Protein AF-A0A7J4PD46-F1 (afdb_monomer)

Mean predicted aligned error: 5.82 Å

Foldseek 3Di:
DLFPDKDKDFDFAAQDDPRDGDFKDAFDDPVVVVVVLLVVLQVVLVVQAVWDDKDKDADGGIGGGGDTGIIIMTTHNDPVSNVVSRVSSVVSVVVPPSD

Nearest PDB structures (foldseek):
  2qie-assembly2_H  TM=9.547E-01  e=2.413E-09  Staphylococcus aureus
  4ap8-assembly1_A  TM=9.727E-01  e=6.515E-09  Homo sapiens
  2q5w-assembly1_E  TM=9.540E-01  e=4.379E-09  Staphylococcus aureus
  6jbz-assembly1_C  TM=9.059E-01  e=7.947E-09  Mycobacterium tuberculosis
  6jc0-assembly1_B  TM=9.320E-01  e=2.449E-08  Mycolicibacterium smegmatis MC2 155

Sequence (99 aa):
LQAGAVVIFLGTVRAFLRGEKVKHLEYEAYEPMARKELVEIENEARSCSAAEKEPIIHRVGKLEVGKVTLFVVTGALHRKDAFLACAHVGDELKGGDLY

Structure (mmCIF, N/CA/C/O backbone):
data_AF-A0A7J4PD46-F1
#
_entry.id   AF-A0A7J4PD46-F1
#
loop_
_atom_site.group_PDB
_atom_site.id
_atom_site.type_symbol
_atom_site.label_atom_id
_atom_site.label_alt_id
_atom_site.label_comp_id
_atom_site.label_asym_id
_atom_site.label_entity_id
_atom_site.label_seq_id
_atom_site.pdbx_PDB_ins_code
_atom_site.Cartn_x
_atom_site.Cartn_y
_atom_site.Cartn_z
_atom_site.occupancy
_atom_site.B_iso_or_equiv
_atom_site.auth_seq_id
_atom_site.auth_comp_id
_atom_site.auth_asym_id
_atom_site.auth_atom_id
_atom_site.pdbx_PDB_model_num
ATOM 1 N N . LEU A 1 1 ? 0.181 4.929 -21.670 1.00 59.88 1 LEU A N 1
ATOM 2 C CA . LEU A 1 1 ? 0.358 3.773 -20.767 1.00 59.88 1 LEU A CA 1
ATOM 3 C C . LEU A 1 1 ? 0.798 2.614 -21.638 1.00 59.88 1 LEU A C 1
ATOM 5 O O . LEU A 1 1 ? 0.093 2.347 -22.602 1.00 59.88 1 LEU A O 1
ATOM 9 N N . GLN A 1 2 ? 1.974 2.038 -21.384 1.00 73.31 2 GLN A N 1
ATOM 10 C CA . GLN A 1 2 ? 2.422 0.822 -22.073 1.00 73.31 2 GLN A CA 1
ATOM 11 C C . GLN A 1 2 ? 1.995 -0.443 -21.294 1.00 73.31 2 GLN A C 1
ATOM 13 O O . GLN A 1 2 ? 1.893 -1.513 -21.883 1.00 73.31 2 GLN A O 1
ATOM 18 N N . ALA A 1 3 ? 1.605 -0.299 -20.020 1.00 81.06 3 ALA A N 1
ATOM 19 C CA . ALA A 1 3 ? 1.026 -1.361 -19.199 1.00 81.06 3 ALA A CA 1
ATOM 20 C C . ALA A 1 3 ? -0.190 -2.074 -19.837 1.00 81.06 3 ALA A C 1
ATOM 22 O O . ALA A 1 3 ? -1.220 -1.459 -20.122 1.00 81.06 3 ALA A O 1
ATOM 23 N N . GLY A 1 4 ? -0.082 -3.398 -19.982 1.00 86.31 4 GLY A N 1
ATOM 24 C CA . GLY A 1 4 ? -1.159 -4.303 -20.403 1.00 86.31 4 GLY A CA 1
ATOM 25 C C . GLY A 1 4 ? -1.983 -4.872 -19.241 1.00 86.31 4 GLY A C 1
ATOM 26 O O . GLY A 1 4 ? -2.975 -5.563 -19.471 1.00 86.31 4 GLY A O 1
ATOM 27 N N . ALA A 1 5 ? -1.589 -4.596 -17.995 1.00 88.38 5 ALA A N 1
ATOM 28 C CA . ALA A 1 5 ? -2.326 -4.950 -16.790 1.00 88.38 5 ALA A CA 1
ATOM 29 C C . ALA A 1 5 ? -2.154 -3.892 -15.693 1.00 88.38 5 ALA A C 1
ATOM 31 O O . ALA A 1 5 ? -1.072 -3.333 -15.516 1.00 88.38 5 ALA A O 1
ATOM 32 N N . VAL A 1 6 ? -3.225 -3.672 -14.930 1.00 89.81 6 VAL A N 1
ATOM 33 C CA . VAL A 1 6 ? -3.247 -2.810 -13.744 1.00 89.81 6 VAL A CA 1
ATOM 34 C C . VAL A 1 6 ? -3.866 -3.593 -12.594 1.00 89.81 6 VAL A C 1
ATOM 36 O O . VAL A 1 6 ? -4.913 -4.218 -12.771 1.00 89.81 6 VAL A O 1
ATOM 39 N N . VAL A 1 7 ? -3.229 -3.555 -11.427 1.00 91.62 7 VAL A N 1
ATOM 40 C CA . VAL A 1 7 ? -3.748 -4.140 -10.187 1.00 91.62 7 VAL A CA 1
ATOM 41 C C . VAL A 1 7 ? -3.943 -3.025 -9.173 1.00 91.62 7 VAL A C 1
ATOM 43 O O . VAL A 1 7 ? -3.124 -2.116 -9.061 1.00 91.62 7 VAL A O 1
ATOM 46 N N . ILE A 1 8 ? -5.065 -3.085 -8.461 1.00 92.12 8 ILE A N 1
ATOM 47 C CA . ILE A 1 8 ? -5.408 -2.139 -7.405 1.00 92.12 8 ILE A CA 1
ATOM 48 C C . ILE A 1 8 ? -5.581 -2.923 -6.111 1.00 92.12 8 ILE A C 1
ATOM 50 O O . ILE A 1 8 ? -6.386 -3.854 -6.056 1.00 92.12 8 ILE A O 1
ATOM 54 N N . PHE A 1 9 ? -4.870 -2.503 -5.070 1.00 90.44 9 PHE A N 1
ATOM 55 C CA . PHE A 1 9 ? -5.071 -2.969 -3.706 1.00 90.44 9 PHE A CA 1
ATOM 56 C C . PHE A 1 9 ? -5.665 -1.855 -2.846 1.00 90.44 9 PHE A C 1
ATOM 58 O O . PHE A 1 9 ? -5.208 -0.710 -2.853 1.00 90.44 9 PHE A O 1
ATOM 65 N N . LEU A 1 10 ? -6.709 -2.218 -2.102 1.00 91.56 10 LEU A N 1
ATOM 66 C CA . LEU A 1 10 ? -7.433 -1.344 -1.191 1.00 91.56 10 LEU A CA 1
ATOM 67 C C . LEU A 1 10 ? -7.411 -1.956 0.209 1.00 91.56 10 LEU A C 1
ATOM 69 O O . LEU A 1 10 ? -8.104 -2.938 0.476 1.00 91.56 10 LEU A O 1
ATOM 73 N N . GLY A 1 11 ? -6.644 -1.349 1.111 1.00 89.31 11 GLY A N 1
ATOM 74 C CA . GLY A 1 11 ? -6.734 -1.623 2.541 1.00 89.31 11 GLY A CA 1
ATOM 75 C C . GLY A 1 11 ? -7.933 -0.886 3.131 1.00 89.31 11 GLY A C 1
ATOM 76 O O . GLY A 1 11 ? -8.135 0.292 2.842 1.00 89.31 11 GLY A O 1
ATOM 77 N N . THR A 1 12 ? -8.743 -1.558 3.951 1.00 91.38 12 THR A N 1
ATOM 78 C CA . THR A 1 12 ? -9.923 -0.953 4.592 1.00 91.38 12 THR A CA 1
ATOM 79 C C . THR A 1 12 ? -9.966 -1.233 6.085 1.00 91.38 12 THR A C 1
ATOM 81 O O . THR A 1 12 ? -9.593 -2.325 6.524 1.00 91.38 12 THR A O 1
ATOM 84 N N . VAL A 1 13 ? -10.523 -0.300 6.859 1.00 90.12 13 VAL A N 1
ATOM 85 C CA . VAL A 1 13 ? -10.772 -0.505 8.292 1.00 90.12 13 VAL A CA 1
ATOM 86 C C . VAL A 1 13 ? -11.759 -1.659 8.494 1.00 90.12 13 VAL A C 1
ATOM 88 O O . VAL A 1 13 ? -12.912 -1.596 8.058 1.00 90.12 13 VAL A O 1
ATOM 91 N N . ARG A 1 14 ? -11.317 -2.717 9.181 1.00 90.75 14 ARG A N 1
ATOM 92 C CA . ARG A 1 14 ? -12.150 -3.881 9.517 1.00 90.75 14 ARG A CA 1
ATOM 93 C C . ARG A 1 14 ? -13.063 -3.576 10.703 1.00 90.75 14 ARG A C 1
ATOM 95 O O . ARG A 1 14 ? -12.679 -2.858 11.617 1.00 90.75 14 ARG A O 1
ATOM 102 N N . ALA A 1 15 ? -14.247 -4.188 10.720 1.00 91.38 15 ALA A N 1
ATOM 103 C CA . ALA A 1 15 ? -15.203 -4.051 11.824 1.00 91.38 15 ALA A CA 1
ATOM 104 C C . ALA A 1 15 ? -14.743 -4.736 13.123 1.00 91.38 15 ALA A C 1
ATOM 106 O O . ALA A 1 15 ? -15.212 -4.383 14.205 1.00 91.38 15 ALA A O 1
ATOM 107 N N . PHE A 1 16 ? -13.836 -5.712 13.010 1.00 91.06 16 PHE A N 1
ATOM 108 C CA . PHE A 1 16 ? -13.304 -6.473 14.132 1.00 91.06 16 PHE A CA 1
ATOM 109 C C . PHE A 1 16 ? -11.782 -6.540 14.074 1.00 91.06 16 PHE A C 1
ATOM 111 O O . PHE A 1 16 ? -11.197 -6.802 13.018 1.00 91.06 16 PHE A O 1
ATOM 118 N N . LEU A 1 17 ? -11.151 -6.357 15.229 1.00 83.62 17 LEU A N 1
ATOM 119 C CA . LEU A 1 17 ? -9.717 -6.516 15.420 1.00 83.62 17 LEU A CA 1
ATOM 120 C C . LEU A 1 17 ? -9.499 -7.294 16.718 1.00 83.62 17 LEU A C 1
ATOM 122 O O . LEU A 1 17 ? -9.976 -6.884 17.767 1.00 83.62 17 LEU A O 1
ATOM 126 N N . ARG A 1 18 ? -8.815 -8.444 16.636 1.00 86.75 18 ARG A N 1
ATOM 127 C CA . ARG A 1 18 ? -8.522 -9.319 17.793 1.00 86.75 18 ARG A CA 1
ATOM 128 C C . ARG A 1 18 ? -9.764 -9.697 18.627 1.00 86.75 18 ARG A C 1
ATOM 130 O O . ARG A 1 18 ? -9.681 -9.840 19.836 1.00 86.75 18 ARG A O 1
ATOM 137 N N . GLY A 1 19 ? -10.911 -9.875 17.967 1.00 90.25 19 GLY A N 1
ATOM 138 C CA . GLY A 1 19 ? -12.180 -10.235 18.614 1.00 90.25 19 GLY A CA 1
ATOM 139 C C . GLY A 1 19 ? -12.991 -9.048 19.143 1.00 90.25 19 GLY A C 1
ATOM 140 O O . GLY A 1 19 ? -14.157 -9.225 19.486 1.00 90.25 19 GLY A O 1
ATOM 141 N N . GLU A 1 20 ? -12.434 -7.837 19.139 1.00 89.00 20 GLU A N 1
ATOM 142 C CA . GLU A 1 20 ? -13.125 -6.632 19.594 1.00 89.00 20 GLU A CA 1
ATOM 143 C C . GLU A 1 20 ? -13.725 -5.836 18.435 1.00 89.00 20 GLU A C 1
ATOM 145 O O . GLU A 1 20 ? -13.202 -5.825 17.316 1.00 89.00 20 GLU A O 1
ATOM 150 N N . LYS A 1 21 ? -14.842 -5.152 18.708 1.00 92.81 21 LYS A N 1
ATOM 151 C CA . LYS A 1 21 ? -15.523 -4.302 17.730 1.00 92.81 21 LYS A CA 1
ATOM 152 C C . LYS A 1 21 ? -14.793 -2.966 17.596 1.00 92.81 21 LYS A C 1
ATOM 154 O O . LYS A 1 21 ? -14.721 -2.191 18.547 1.00 92.81 21 LYS A O 1
ATOM 159 N N . VAL A 1 22 ? -14.337 -2.664 16.388 1.00 89.19 22 VAL A N 1
ATOM 160 C CA . VAL A 1 22 ? -13.664 -1.405 16.056 1.00 89.19 22 VAL A CA 1
ATOM 161 C C . VAL A 1 22 ? -14.713 -0.342 15.730 1.00 89.19 22 VAL A C 1
ATOM 163 O O . VAL A 1 22 ? -15.642 -0.593 14.962 1.00 89.19 22 VAL A O 1
ATOM 166 N N . LYS A 1 23 ? -14.579 0.858 16.308 1.00 87.94 23 LYS A N 1
ATOM 167 C CA . LYS A 1 23 ? -15.394 2.028 15.923 1.00 87.94 23 LYS A CA 1
ATOM 168 C C . LYS A 1 23 ? -14.713 2.846 14.827 1.00 87.94 23 LYS A C 1
ATOM 170 O O . LYS A 1 23 ? -15.357 3.252 13.866 1.00 87.94 23 LYS A O 1
ATOM 175 N N . HIS A 1 24 ? -13.420 3.087 14.995 1.00 86.50 24 HIS A N 1
ATOM 176 C CA . HIS A 1 24 ? -12.548 3.769 14.049 1.00 86.50 24 HIS A CA 1
ATOM 177 C C . HIS A 1 24 ? -11.102 3.350 14.321 1.00 86.50 24 HIS A C 1
ATOM 179 O O . HIS A 1 24 ? -10.814 2.789 15.380 1.00 86.50 24 HIS A O 1
ATOM 185 N N . LEU A 1 25 ? -10.229 3.640 13.366 1.00 86.44 25 LEU A N 1
ATOM 186 C CA . LEU A 1 25 ? -8.784 3.664 13.549 1.00 86.44 25 LEU A CA 1
ATOM 187 C C . LEU A 1 25 ? -8.306 5.106 13.408 1.00 86.44 25 LEU A C 1
ATOM 189 O O . LEU A 1 25 ? -8.946 5.906 12.725 1.00 86.44 25 LEU A O 1
ATOM 193 N N . GLU A 1 26 ? -7.217 5.435 14.076 1.00 83.88 26 GLU A N 1
ATOM 194 C CA . GLU A 1 26 ? -6.552 6.726 13.971 1.00 83.88 26 GLU A CA 1
ATOM 195 C C . GLU A 1 26 ? -5.125 6.438 13.538 1.00 83.88 26 GLU A C 1
ATOM 197 O O . GLU A 1 26 ? -4.439 5.671 14.204 1.00 83.88 26 GLU A O 1
ATOM 202 N N . TYR A 1 27 ? -4.759 6.963 12.371 1.00 80.50 27 TYR A N 1
ATOM 203 C CA . TYR A 1 27 ? -3.449 6.759 11.766 1.00 80.50 27 TYR A CA 1
ATOM 204 C C . TYR A 1 27 ? -2.630 8.033 11.912 1.00 80.50 27 TYR A C 1
ATOM 206 O O . TYR A 1 27 ? -3.090 9.109 11.519 1.00 80.50 27 TYR A O 1
ATOM 214 N N . GLU A 1 28 ? -1.410 7.922 12.413 1.00 77.25 28 GLU A N 1
ATOM 215 C CA . GLU A 1 28 ? -0.468 9.036 12.478 1.00 77.25 28 GLU A CA 1
ATOM 216 C C . GLU A 1 28 ? 0.750 8.720 11.616 1.00 77.25 28 GLU A C 1
ATOM 218 O O . GLU A 1 28 ? 1.197 7.581 11.539 1.00 77.25 28 GLU A O 1
ATOM 223 N N . ALA A 1 29 ? 1.298 9.727 10.937 1.00 77.69 29 ALA A N 1
ATOM 224 C CA . ALA A 1 29 ? 2.533 9.552 10.187 1.00 77.69 29 ALA A CA 1
ATOM 225 C C . ALA A 1 29 ? 3.432 10.770 10.347 1.00 77.69 29 ALA A C 1
ATOM 227 O O . ALA A 1 29 ? 3.004 11.913 10.168 1.00 77.69 29 ALA A O 1
ATOM 228 N N . TYR A 1 30 ? 4.714 10.518 10.604 1.00 82.25 30 TYR A N 1
ATOM 229 C CA . TYR A 1 30 ? 5.738 11.533 10.421 1.00 82.25 30 TYR A CA 1
ATOM 230 C C . TYR A 1 30 ? 6.029 11.662 8.921 1.00 82.25 30 TYR A C 1
ATOM 232 O O . TYR A 1 30 ? 6.805 10.889 8.355 1.00 82.25 30 TYR A O 1
ATOM 240 N N . GLU A 1 31 ? 5.369 12.627 8.271 1.00 78.75 31 GLU A N 1
ATOM 241 C CA . GLU A 1 31 ? 5.352 12.770 6.806 1.00 78.75 31 GLU A CA 1
ATOM 242 C C . GLU A 1 31 ? 6.726 12.659 6.118 1.00 78.75 31 GLU A C 1
ATOM 244 O O . GLU A 1 31 ? 6.799 11.990 5.084 1.00 78.75 31 GLU A O 1
ATOM 249 N N . PRO A 1 32 ? 7.826 13.256 6.632 1.00 82.50 32 PRO A N 1
ATOM 250 C CA . PRO A 1 32 ? 9.125 13.159 5.970 1.00 82.50 32 PRO A CA 1
ATOM 251 C C . PRO A 1 32 ? 9.677 11.730 5.920 1.00 82.50 32 PRO A C 1
ATOM 253 O O . PRO A 1 32 ? 10.235 11.330 4.899 1.00 82.50 32 PRO A O 1
ATOM 256 N N . MET A 1 33 ? 9.508 10.959 6.998 1.00 83.00 33 MET A N 1
ATOM 257 C CA . MET A 1 33 ? 9.962 9.567 7.064 1.00 83.00 33 MET A CA 1
ATOM 258 C C . MET A 1 33 ? 9.048 8.659 6.250 1.00 83.00 33 MET A C 1
ATOM 260 O O . MET A 1 33 ? 9.544 7.926 5.403 1.00 83.00 33 MET A O 1
ATOM 264 N N . ALA A 1 34 ? 7.729 8.801 6.408 1.00 82.12 34 ALA A N 1
ATOM 265 C CA . ALA A 1 34 ? 6.758 8.030 5.639 1.00 82.12 34 ALA A CA 1
ATOM 266 C C . ALA A 1 34 ? 6.963 8.221 4.128 1.00 82.12 34 ALA A C 1
ATOM 268 O O . ALA A 1 34 ? 6.985 7.260 3.369 1.00 82.12 34 ALA A O 1
ATOM 269 N N . ARG A 1 35 ? 7.201 9.458 3.667 1.00 84.00 35 ARG A N 1
ATOM 270 C CA . ARG A 1 35 ? 7.509 9.725 2.254 1.00 84.00 35 ARG A CA 1
ATOM 271 C C . ARG A 1 35 ? 8.787 9.027 1.795 1.00 84.00 35 ARG A C 1
ATOM 273 O O . ARG A 1 35 ? 8.835 8.565 0.659 1.00 84.00 35 ARG A O 1
ATOM 280 N N . LYS A 1 36 ? 9.824 9.002 2.634 1.00 86.19 36 LYS A N 1
ATOM 281 C CA . LYS A 1 36 ? 11.095 8.357 2.301 1.00 86.19 36 LYS A CA 1
ATOM 282 C C . LYS A 1 36 ? 10.914 6.844 2.148 1.00 86.19 36 LYS A C 1
ATOM 284 O O . LYS A 1 36 ? 11.328 6.308 1.128 1.00 86.19 36 LYS A O 1
ATOM 289 N N . GLU A 1 37 ? 10.240 6.203 3.097 1.00 86.12 37 GLU A N 1
ATOM 290 C CA . GLU A 1 37 ? 9.947 4.765 3.049 1.00 86.12 37 GLU A CA 1
ATOM 291 C C . GLU A 1 37 ? 9.077 4.403 1.840 1.00 86.12 37 GLU A C 1
ATOM 293 O O . GLU A 1 37 ? 9.389 3.464 1.117 1.00 86.12 37 GLU A O 1
ATOM 298 N N . LEU A 1 38 ? 8.045 5.201 1.537 1.00 85.88 38 LEU A N 1
ATOM 299 C CA . LEU A 1 38 ? 7.222 5.001 0.338 1.00 85.88 38 LEU A CA 1
ATOM 300 C C . LEU A 1 38 ? 8.052 5.021 -0.952 1.00 85.88 38 LEU A C 1
ATOM 302 O O . LEU A 1 38 ? 7.844 4.189 -1.830 1.00 85.88 38 LEU A O 1
ATOM 306 N N . VAL A 1 39 ? 9.008 5.948 -1.067 1.00 87.12 39 VAL A N 1
ATOM 307 C CA . VAL A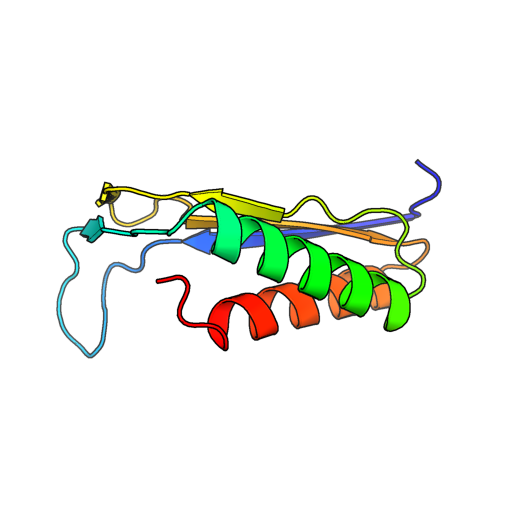 1 39 ? 9.900 6.026 -2.234 1.00 87.12 39 VAL A CA 1
ATOM 308 C C . VAL A 1 39 ? 10.823 4.808 -2.317 1.00 87.12 39 VAL A C 1
ATOM 310 O O . VAL A 1 39 ? 11.085 4.325 -3.417 1.00 87.12 39 VAL A O 1
ATOM 313 N N . GLU A 1 40 ? 11.323 4.314 -1.185 1.00 88.12 40 GLU A N 1
ATOM 314 C CA . GLU A 1 40 ? 12.156 3.107 -1.135 1.00 88.12 40 GLU A CA 1
ATOM 315 C C . GLU A 1 40 ? 11.360 1.875 -1.595 1.00 88.12 40 GLU A C 1
ATOM 317 O O . GLU A 1 40 ? 11.786 1.207 -2.537 1.00 88.12 40 GLU A O 1
ATOM 322 N N . ILE A 1 41 ? 10.148 1.676 -1.069 1.00 87.56 41 ILE A N 1
ATOM 323 C CA . ILE A 1 41 ? 9.240 0.583 -1.456 1.00 87.56 41 ILE A CA 1
ATOM 324 C C . ILE A 1 41 ? 8.875 0.648 -2.948 1.00 87.56 41 ILE A C 1
ATOM 326 O O . ILE A 1 41 ? 8.880 -0.369 -3.642 1.00 87.56 41 ILE A O 1
ATOM 330 N N . GLU A 1 42 ? 8.583 1.839 -3.483 1.00 84.31 42 GLU A N 1
ATOM 331 C CA . GLU A 1 42 ? 8.327 2.002 -4.921 1.00 84.31 42 GLU A CA 1
ATOM 332 C C . GLU A 1 42 ? 9.548 1.617 -5.770 1.00 84.31 42 GLU A C 1
ATOM 334 O O . GLU A 1 42 ? 9.408 1.005 -6.829 1.00 84.31 42 GLU A O 1
ATOM 339 N N . ASN A 1 43 ? 10.760 1.968 -5.334 1.00 85.56 43 ASN A N 1
ATOM 340 C CA . ASN A 1 43 ? 11.977 1.623 -6.068 1.00 85.56 43 ASN A CA 1
ATOM 341 C C . ASN A 1 43 ? 12.256 0.116 -6.033 1.00 85.56 43 ASN A C 1
ATOM 343 O O . ASN A 1 43 ? 12.647 -0.455 -7.054 1.00 85.56 43 ASN A O 1
ATOM 347 N N . GLU A 1 44 ? 12.025 -0.532 -4.893 1.00 84.69 44 GLU A N 1
ATOM 348 C CA . GLU A 1 44 ? 12.143 -1.983 -4.751 1.00 84.69 44 GLU A CA 1
ATOM 349 C C . GLU A 1 44 ? 11.125 -2.710 -5.637 1.00 84.69 44 GLU A C 1
ATOM 351 O O . GLU A 1 44 ? 11.516 -3.573 -6.428 1.00 84.69 44 GLU A O 1
ATOM 356 N N . ALA A 1 45 ? 9.860 -2.277 -5.642 1.00 81.69 45 ALA A N 1
ATOM 357 C CA . ALA A 1 45 ? 8.811 -2.839 -6.496 1.00 81.69 45 ALA A CA 1
ATOM 358 C C . ALA A 1 45 ? 9.152 -2.773 -7.997 1.00 81.69 45 ALA A C 1
ATOM 360 O O . ALA A 1 45 ? 8.961 -3.762 -8.721 1.00 81.69 45 ALA A O 1
ATOM 361 N N . ARG A 1 46 ? 9.741 -1.656 -8.447 1.00 79.88 46 ARG A N 1
ATOM 362 C CA . ARG A 1 46 ? 10.252 -1.497 -9.822 1.00 79.88 46 ARG A CA 1
ATOM 363 C C . ARG A 1 46 ? 11.470 -2.361 -10.121 1.00 79.88 46 ARG A C 1
ATOM 365 O O . ARG A 1 46 ? 11.720 -2.678 -11.278 1.00 79.88 46 ARG A O 1
ATOM 372 N N . SER A 1 47 ? 12.263 -2.716 -9.114 1.00 77.69 47 SER A N 1
ATOM 373 C CA . SER A 1 47 ? 13.411 -3.611 -9.300 1.00 77.69 47 SER A CA 1
ATOM 374 C C . SER A 1 47 ? 12.989 -5.084 -9.364 1.00 77.69 47 SER A C 1
ATOM 376 O O . SER A 1 47 ? 13.567 -5.868 -10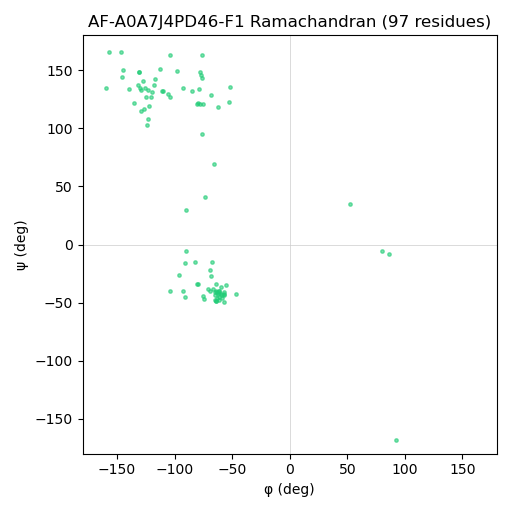.117 1.00 77.69 47 SER A O 1
ATOM 378 N N . CYS A 1 48 ? 11.947 -5.455 -8.616 1.00 68.69 48 CYS A N 1
ATOM 379 C CA . CYS A 1 48 ? 11.442 -6.822 -8.518 1.00 68.69 48 CYS A CA 1
ATOM 380 C C . CYS A 1 48 ? 10.502 -7.214 -9.668 1.00 68.69 48 CYS A C 1
ATOM 382 O O . CYS A 1 48 ? 10.219 -8.398 -9.860 1.00 68.69 48 CYS A O 1
ATOM 384 N N . SER A 1 49 ? 10.000 -6.241 -10.429 1.00 64.69 49 SER A N 1
ATOM 385 C CA . SER A 1 49 ? 9.045 -6.452 -11.514 1.00 64.69 49 SER A CA 1
ATOM 386 C C . SER A 1 49 ? 9.311 -5.481 -12.664 1.00 64.69 49 SER A C 1
ATOM 388 O O . SER A 1 49 ? 9.761 -4.366 -12.442 1.00 64.69 49 SER A O 1
ATOM 390 N N . ALA A 1 50 ? 9.000 -5.858 -13.906 1.00 67.56 50 ALA A N 1
ATOM 391 C CA . ALA A 1 50 ? 9.048 -4.936 -15.050 1.00 67.56 50 ALA A CA 1
ATOM 392 C C . ALA A 1 50 ? 7.873 -3.922 -15.034 1.00 67.56 50 ALA A C 1
ATOM 394 O O . ALA A 1 50 ? 7.229 -3.684 -16.058 1.00 67.56 50 ALA A O 1
ATOM 395 N N . ALA A 1 51 ? 7.530 -3.394 -13.857 1.00 64.25 51 ALA A N 1
ATOM 396 C CA . ALA A 1 51 ? 6.457 -2.434 -13.657 1.00 64.25 51 ALA A CA 1
ATOM 397 C C . ALA A 1 51 ? 6.879 -1.027 -14.106 1.00 64.25 51 ALA A C 1
ATOM 399 O O . ALA A 1 51 ? 8.038 -0.630 -14.003 1.00 64.25 51 ALA A O 1
ATOM 400 N N . GLU A 1 52 ? 5.924 -0.266 -14.644 1.00 65.00 52 GLU A N 1
ATOM 401 C CA . GLU A 1 52 ? 6.202 1.056 -15.220 1.00 65.00 52 GLU A CA 1
ATOM 402 C C . GLU A 1 52 ? 6.014 2.193 -14.213 1.00 65.00 52 GLU A C 1
ATOM 404 O O . GLU A 1 52 ? 6.770 3.164 -14.247 1.00 65.00 52 GLU A O 1
ATOM 409 N N . LYS A 1 53 ? 4.972 2.111 -13.372 1.00 65.50 53 LYS A N 1
ATOM 410 C CA . LYS A 1 53 ? 4.603 3.121 -12.365 1.00 65.50 53 LYS A CA 1
ATOM 411 C C . LYS A 1 53 ? 3.719 2.509 -11.277 1.00 65.50 53 LYS A C 1
ATOM 413 O O . LYS A 1 53 ? 2.713 1.873 -11.603 1.00 65.50 53 LYS A O 1
ATOM 418 N N . GLU A 1 54 ? 4.018 2.819 -10.019 1.00 65.31 54 GLU A N 1
ATOM 419 C CA . GLU A 1 54 ? 3.176 2.502 -8.864 1.00 65.31 54 GLU A CA 1
ATOM 420 C C . GLU A 1 54 ? 2.825 3.769 -8.067 1.00 65.31 54 GLU A C 1
ATOM 422 O O . GLU A 1 54 ? 3.679 4.272 -7.347 1.00 65.31 54 GLU A O 1
ATOM 427 N N . PRO A 1 55 ? 1.611 4.346 -8.161 1.00 65.75 55 PRO A N 1
ATOM 428 C CA . PRO A 1 55 ? 1.206 5.343 -7.179 1.00 65.75 55 PRO A CA 1
ATOM 429 C C . PRO A 1 55 ? 0.746 4.654 -5.887 1.00 65.75 55 PRO A C 1
ATOM 431 O O . PRO A 1 55 ? -0.214 3.874 -5.889 1.00 65.75 55 PRO A O 1
ATOM 434 N N . ILE A 1 56 ? 1.406 4.994 -4.779 1.00 66.62 56 ILE A N 1
ATOM 435 C CA . ILE A 1 56 ? 1.001 4.613 -3.423 1.00 66.62 56 ILE A CA 1
ATOM 436 C C . ILE A 1 56 ? 0.364 5.819 -2.725 1.00 66.62 56 ILE A C 1
ATOM 438 O O . ILE A 1 56 ? 0.942 6.902 -2.657 1.00 66.62 56 ILE A O 1
ATOM 442 N N . ILE A 1 57 ? -0.842 5.638 -2.185 1.00 73.44 57 ILE A N 1
ATOM 443 C CA . ILE A 1 57 ? -1.535 6.642 -1.373 1.00 73.44 57 ILE A CA 1
ATOM 444 C C . ILE A 1 57 ? -1.947 6.005 -0.048 1.00 73.44 57 ILE A C 1
ATOM 446 O O . ILE A 1 57 ? -2.797 5.115 -0.013 1.00 73.44 57 ILE A O 1
ATOM 450 N N . HIS A 1 58 ? -1.399 6.517 1.051 1.00 72.81 58 HIS A N 1
ATOM 451 C CA . HIS A 1 58 ? -1.791 6.144 2.408 1.00 72.81 58 HIS A CA 1
ATOM 452 C C . HIS A 1 58 ? -2.514 7.310 3.092 1.00 72.81 58 HIS A C 1
ATOM 454 O O . HIS A 1 58 ? -2.062 8.454 3.017 1.00 72.81 58 HIS A O 1
ATOM 460 N N . ARG A 1 59 ? -3.669 7.044 3.713 1.00 77.25 59 ARG A N 1
ATOM 461 C CA . ARG A 1 59 ? -4.447 8.062 4.432 1.00 77.25 59 ARG A CA 1
ATOM 462 C C . ARG A 1 59 ? -4.066 8.086 5.905 1.00 77.25 59 ARG A C 1
ATOM 464 O O . ARG A 1 59 ? -4.060 7.049 6.553 1.00 77.25 59 ARG A O 1
ATOM 471 N N . VAL A 1 60 ? -3.867 9.293 6.424 1.00 74.81 60 VAL A N 1
ATOM 472 C CA . VAL A 1 60 ? -3.663 9.570 7.851 1.00 74.81 60 VAL A CA 1
ATOM 473 C C . VAL A 1 60 ? -4.921 10.175 8.480 1.00 74.81 60 VAL A C 1
ATOM 475 O O . VAL A 1 60 ? -5.810 10.669 7.779 1.00 74.81 60 VAL A O 1
ATOM 478 N N . GLY A 1 61 ? -4.991 10.145 9.807 1.00 79.56 61 GLY A N 1
ATOM 479 C CA . GLY A 1 61 ? -6.094 10.643 10.618 1.00 79.56 61 GLY A CA 1
ATOM 480 C C . GLY A 1 61 ? -7.146 9.583 10.950 1.00 79.56 61 GLY A C 1
ATOM 481 O O . GLY A 1 61 ? -6.960 8.378 10.766 1.00 79.56 61 GLY A O 1
ATOM 482 N N . LYS A 1 62 ? -8.284 10.051 11.467 1.00 87.00 62 LYS A N 1
ATOM 483 C CA . LYS A 1 62 ? -9.385 9.203 11.931 1.00 87.00 62 LYS A CA 1
ATOM 484 C C . LYS A 1 62 ? -10.193 8.612 10.772 1.00 87.00 62 LYS A C 1
ATOM 486 O O . LYS A 1 62 ? -10.819 9.340 10.002 1.00 87.00 62 LYS A O 1
ATOM 491 N N . LEU A 1 63 ? -10.258 7.284 10.701 1.00 88.81 63 LEU A N 1
ATOM 492 C CA . LEU A 1 63 ? -10.962 6.525 9.669 1.00 88.81 63 LEU A CA 1
ATOM 493 C C . LEU A 1 63 ? -11.976 5.548 10.271 1.00 88.81 63 LEU A C 1
ATOM 495 O O . LEU A 1 63 ? -11.663 4.708 11.112 1.00 88.81 63 LEU A O 1
ATOM 499 N N . GLU A 1 64 ? -13.217 5.645 9.805 1.00 92.25 64 GLU A N 1
ATOM 500 C CA . GLU A 1 64 ? -14.310 4.759 10.208 1.00 92.25 64 GLU A CA 1
ATOM 501 C C . GLU A 1 64 ? -14.211 3.376 9.548 1.00 92.25 64 GLU A C 1
ATOM 503 O O . GLU A 1 64 ? -13.552 3.191 8.522 1.00 92.25 64 GLU A O 1
ATOM 508 N N . VAL A 1 65 ? -14.933 2.402 10.106 1.00 93.12 65 VAL A N 1
ATOM 509 C CA . VAL A 1 65 ? -15.077 1.059 9.524 1.00 93.12 65 VAL A CA 1
ATOM 510 C C . VAL A 1 65 ? -15.532 1.133 8.060 1.00 93.12 65 VAL A C 1
ATOM 512 O O . VAL A 1 65 ? -16.438 1.886 7.707 1.00 93.12 65 VAL A O 1
ATOM 515 N N . GLY A 1 66 ? -14.893 0.337 7.200 1.00 91.06 66 GLY A N 1
ATOM 516 C CA . GLY A 1 66 ? -15.162 0.288 5.761 1.00 91.06 66 GLY A CA 1
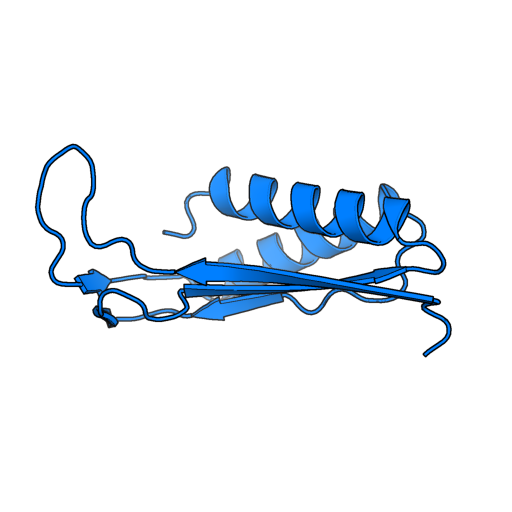ATOM 517 C C . GLY A 1 66 ? -14.519 1.416 4.948 1.00 91.06 66 GLY A C 1
ATOM 518 O O . GLY A 1 66 ? -14.579 1.381 3.720 1.00 91.06 66 GLY A O 1
ATOM 519 N N . LYS A 1 67 ? -13.877 2.408 5.582 1.00 91.19 67 LYS A N 1
ATOM 520 C CA . LYS A 1 67 ? -13.105 3.423 4.855 1.00 91.19 67 LYS A CA 1
ATOM 521 C C . LYS A 1 67 ? -11.775 2.845 4.384 1.00 91.19 67 LYS A C 1
ATOM 523 O O . LYS A 1 67 ? -11.142 2.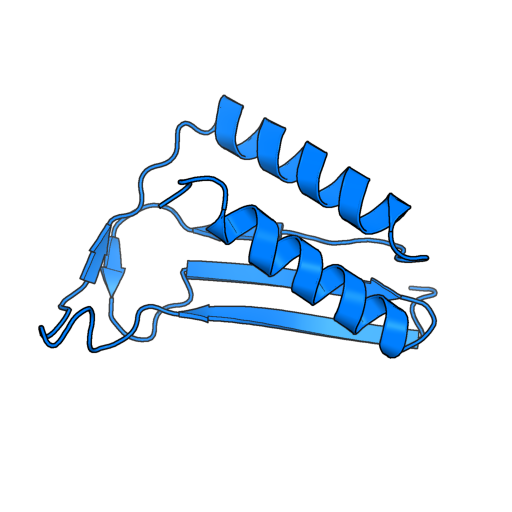057 5.087 1.00 91.19 67 LYS A O 1
ATOM 528 N N . VAL A 1 68 ? -11.369 3.269 3.189 1.00 88.62 68 VAL A N 1
ATOM 529 C CA . VAL A 1 68 ? -10.059 2.957 2.611 1.00 88.62 68 VAL A CA 1
ATOM 530 C C . VAL A 1 68 ? -8.980 3.671 3.417 1.00 88.62 68 VAL A C 1
ATOM 532 O O . VAL A 1 68 ? -9.084 4.880 3.635 1.00 88.62 68 VAL A O 1
ATOM 535 N N . THR A 1 69 ? -7.977 2.915 3.843 1.00 85.69 69 THR A N 1
ATOM 536 C CA . THR A 1 69 ? -6.803 3.367 4.602 1.00 85.69 69 THR A CA 1
ATOM 537 C C . THR A 1 69 ? -5.582 3.427 3.694 1.00 85.69 69 THR A C 1
ATOM 539 O O . THR A 1 69 ? -4.830 4.395 3.719 1.00 85.69 69 THR A O 1
ATOM 542 N N . LEU A 1 70 ? -5.452 2.439 2.809 1.00 85.44 70 LEU A N 1
ATOM 543 C CA . LEU A 1 70 ? -4.344 2.294 1.881 1.00 85.44 70 LEU A CA 1
ATOM 544 C C . LEU A 1 70 ? -4.869 2.056 0.466 1.00 85.44 70 LEU A C 1
ATOM 546 O O . LEU A 1 70 ? -5.772 1.246 0.260 1.00 85.44 70 LEU A O 1
ATOM 550 N N . PHE A 1 71 ? -4.287 2.752 -0.501 1.00 87.31 71 PHE A N 1
ATOM 551 C CA . PHE A 1 71 ? -4.562 2.604 -1.919 1.00 87.31 71 PHE A CA 1
ATOM 552 C C . PHE A 1 71 ? -3.245 2.437 -2.666 1.00 87.31 71 PHE A C 1
ATOM 554 O O . PHE A 1 71 ? -2.421 3.348 -2.700 1.00 87.31 71 PHE A O 1
ATOM 561 N N . VAL A 1 72 ? -3.060 1.269 -3.266 1.00 87.31 72 VAL A N 1
ATOM 562 C CA . VAL A 1 72 ? -1.892 0.944 -4.084 1.00 87.31 72 VAL A CA 1
ATOM 563 C C . VAL A 1 72 ? -2.389 0.630 -5.481 1.00 87.31 72 VAL A C 1
ATOM 565 O O . VAL A 1 72 ? -3.317 -0.164 -5.64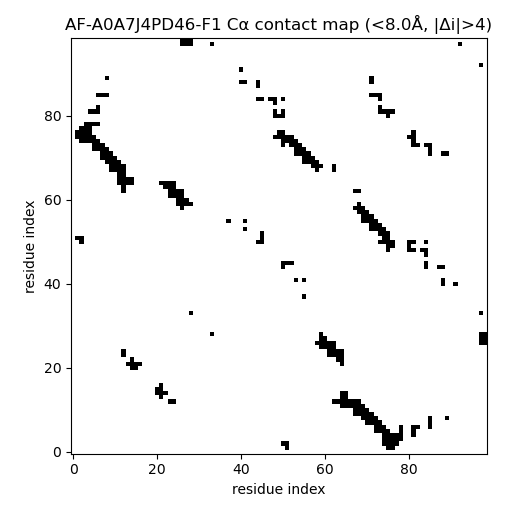6 1.00 87.31 72 VAL A O 1
ATOM 568 N N . VAL A 1 73 ? -1.765 1.226 -6.489 1.00 87.69 73 VAL A N 1
ATOM 569 C CA . VAL A 1 73 ? -1.994 0.863 -7.888 1.00 87.69 73 VAL A CA 1
ATOM 570 C C . VAL A 1 73 ? -0.661 0.474 -8.490 1.00 87.69 73 VAL A C 1
ATOM 572 O O . VAL A 1 73 ? 0.309 1.204 -8.340 1.00 87.69 73 VAL A O 1
ATOM 575 N N . THR A 1 74 ? -0.608 -0.644 -9.196 1.00 87.12 74 THR A N 1
ATOM 576 C CA . THR A 1 74 ? 0.588 -1.076 -9.924 1.00 87.12 74 THR A CA 1
ATOM 577 C C . THR A 1 74 ? 0.231 -1.369 -11.375 1.00 87.12 74 THR A C 1
ATOM 579 O O . THR A 1 74 ? -0.842 -1.902 -11.671 1.00 87.12 74 THR A O 1
ATOM 582 N N . GLY A 1 75 ? 1.115 -0.996 -12.301 1.00 87.50 75 GLY A N 1
ATOM 583 C CA . GLY A 1 75 ? 0.947 -1.243 -13.734 1.00 87.50 75 GLY A CA 1
ATOM 584 C C . GLY A 1 75 ? 2.144 -1.977 -14.32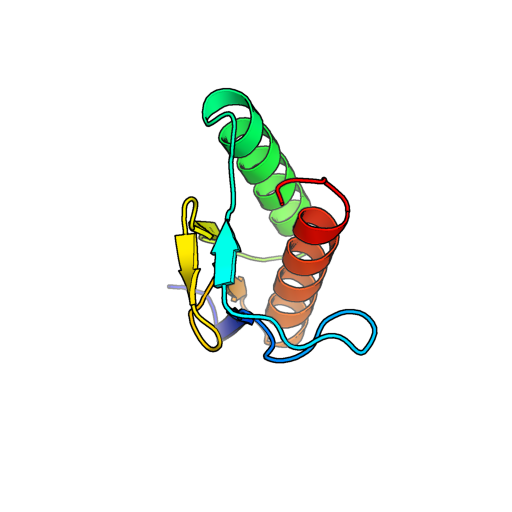9 1.00 87.50 75 GLY A C 1
ATOM 585 O O . GLY A 1 75 ? 3.283 -1.587 -14.087 1.00 87.50 75 GLY A O 1
ATOM 586 N N . ALA A 1 76 ? 1.890 -3.004 -15.143 1.00 86.69 76 ALA A N 1
ATOM 587 C CA . ALA A 1 76 ? 2.928 -3.762 -15.844 1.00 86.69 76 ALA A CA 1
ATOM 588 C C . ALA A 1 76 ? 2.452 -4.249 -17.223 1.00 86.6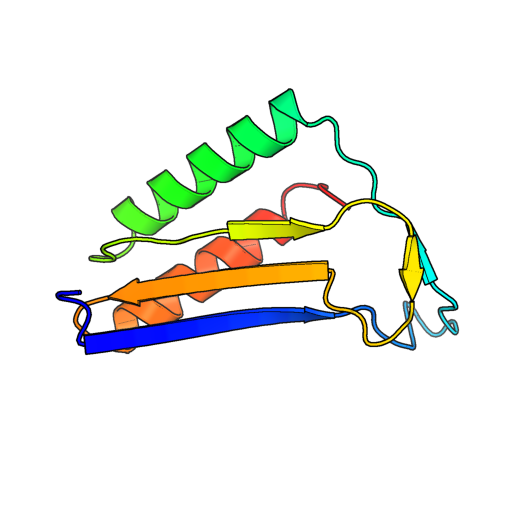9 76 ALA A C 1
ATOM 590 O O . ALA A 1 76 ? 1.254 -4.254 -17.518 1.00 86.69 76 ALA A O 1
ATOM 591 N N . LEU A 1 77 ? 3.380 -4.698 -18.074 1.00 88.00 77 LEU A N 1
ATOM 592 C CA . LEU A 1 77 ? 3.064 -5.263 -19.396 1.00 88.00 77 LEU A CA 1
ATOM 593 C C . LEU A 1 77 ? 2.158 -6.500 -19.303 1.00 88.00 77 LEU A C 1
ATOM 595 O O . LEU A 1 77 ? 1.262 -6.691 -20.129 1.00 88.00 77 LEU A O 1
ATOM 599 N N . HIS A 1 78 ? 2.352 -7.326 -18.273 1.00 88.19 78 HIS A N 1
ATOM 600 C CA . HIS A 1 78 ? 1.597 -8.553 -18.062 1.00 88.19 78 HIS A CA 1
ATOM 601 C C . HIS A 1 78 ? 1.066 -8.654 -16.632 1.00 88.19 78 HIS A C 1
ATOM 603 O O . HIS A 1 78 ? 1.683 -8.205 -15.670 1.00 88.19 78 HIS A O 1
ATOM 609 N N . ARG A 1 79 ? -0.093 -9.308 -16.484 1.00 91.50 79 ARG A N 1
ATOM 610 C CA . ARG A 1 79 ? -0.806 -9.411 -15.198 1.00 91.50 79 ARG A CA 1
ATOM 611 C C . ARG A 1 79 ? 0.038 -9.983 -14.059 1.00 91.50 79 ARG A C 1
ATOM 613 O O . ARG A 1 79 ? -0.141 -9.567 -12.924 1.00 91.50 79 ARG A O 1
ATOM 620 N N . LYS A 1 80 ? 0.934 -10.934 -14.352 1.00 91.81 80 LYS A N 1
ATOM 621 C CA . LYS A 1 80 ? 1.744 -11.612 -13.331 1.00 91.81 80 LYS A CA 1
ATOM 622 C C . LYS A 1 80 ? 2.634 -10.614 -12.590 1.00 91.81 80 LYS A C 1
ATOM 624 O O . LYS A 1 80 ? 2.663 -10.637 -11.365 1.00 91.81 80 LYS A O 1
ATOM 629 N N . ASP A 1 81 ? 3.279 -9.724 -13.333 1.00 88.94 81 ASP A N 1
ATOM 630 C CA . ASP A 1 81 ? 4.195 -8.729 -12.776 1.00 88.94 81 ASP A CA 1
ATOM 631 C C . ASP A 1 81 ? 3.428 -7.651 -12.005 1.00 88.94 81 ASP A C 1
ATOM 633 O O . ASP A 1 81 ? 3.833 -7.278 -10.910 1.00 88.94 81 ASP A O 1
ATOM 637 N N . ALA A 1 82 ? 2.257 -7.235 -12.504 1.00 88.19 82 ALA A N 1
ATOM 638 C CA . ALA A 1 82 ? 1.399 -6.286 -11.794 1.00 88.19 82 ALA A CA 1
ATOM 639 C C . ALA A 1 82 ? 0.920 -6.836 -10.434 1.00 88.19 82 ALA A C 1
ATOM 641 O O . ALA A 1 82 ? 0.943 -6.114 -9.436 1.00 88.19 82 ALA A O 1
ATOM 642 N N . PHE A 1 83 ? 0.532 -8.119 -10.369 1.00 91.31 83 PHE A N 1
ATOM 643 C CA . PHE A 1 83 ? 0.171 -8.771 -9.105 1.00 91.31 83 PHE A CA 1
ATOM 644 C C . PHE A 1 83 ? 1.360 -8.888 -8.150 1.00 91.31 83 PHE A C 1
ATOM 646 O O . PHE A 1 83 ? 1.197 -8.611 -6.965 1.00 91.31 83 PHE A O 1
ATOM 653 N N . LEU A 1 84 ? 2.536 -9.276 -8.656 1.00 90.56 84 LEU A N 1
ATOM 654 C CA . LEU A 1 84 ? 3.747 -9.410 -7.845 1.00 90.56 84 LEU A CA 1
ATOM 655 C C . LEU A 1 84 ? 4.147 -8.068 -7.218 1.00 90.56 84 LEU A C 1
ATOM 657 O O . LEU A 1 84 ? 4.356 -8.004 -6.011 1.00 90.56 84 LEU A O 1
ATOM 661 N N . ALA A 1 85 ? 4.172 -7.002 -8.022 1.00 88.50 85 ALA A N 1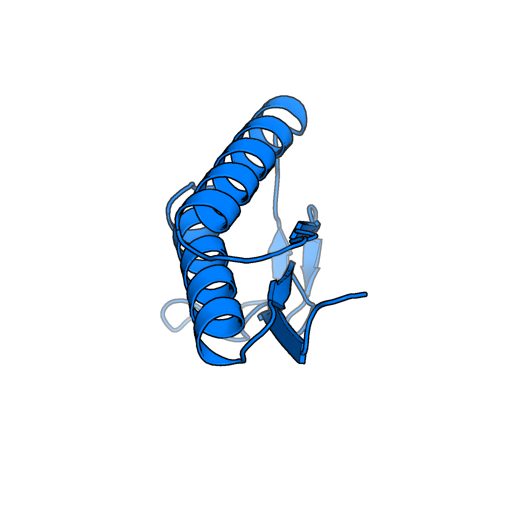
ATOM 662 C CA . ALA A 1 85 ? 4.462 -5.651 -7.553 1.00 88.50 85 ALA A CA 1
ATOM 663 C C . ALA A 1 85 ? 3.459 -5.201 -6.482 1.00 88.50 85 ALA A C 1
ATOM 665 O O . ALA A 1 85 ? 3.845 -4.695 -5.435 1.00 88.50 85 ALA A O 1
ATOM 666 N N . CYS A 1 86 ? 2.160 -5.426 -6.716 1.00 89.62 86 CYS A N 1
ATOM 667 C CA . CYS A 1 86 ? 1.116 -5.006 -5.784 1.00 89.62 86 CYS A CA 1
ATOM 668 C C . CYS A 1 86 ? 1.204 -5.739 -4.439 1.00 89.62 86 CYS A C 1
ATOM 670 O O . CYS A 1 86 ? 1.028 -5.118 -3.393 1.00 89.62 86 CYS A O 1
ATOM 672 N N . ALA A 1 87 ? 1.492 -7.044 -4.472 1.00 89.75 87 ALA A N 1
ATOM 673 C CA . ALA A 1 87 ? 1.677 -7.847 -3.269 1.00 89.75 87 ALA A CA 1
ATOM 674 C C . ALA A 1 87 ? 2.896 -7.377 -2.468 1.00 89.75 87 ALA A C 1
ATOM 676 O O . ALA A 1 87 ? 2.759 -7.109 -1.281 1.00 89.75 87 ALA A O 1
ATOM 677 N N . HIS A 1 88 ? 4.041 -7.190 -3.132 1.00 88.50 88 HIS A N 1
ATOM 678 C CA . HIS A 1 88 ? 5.261 -6.711 -2.483 1.00 88.50 88 HIS A CA 1
ATOM 679 C C . HIS A 1 88 ? 5.048 -5.357 -1.795 1.00 88.50 88 HIS A C 1
ATOM 681 O O . HIS A 1 88 ? 5.302 -5.234 -0.603 1.00 88.50 88 HIS A O 1
ATOM 687 N N . VAL A 1 89 ? 4.467 -4.379 -2.500 1.00 87.56 89 VAL A N 1
ATOM 688 C CA . VAL A 1 89 ? 4.149 -3.071 -1.908 1.00 87.56 89 VAL A CA 1
ATOM 689 C C . VAL A 1 89 ? 3.207 -3.211 -0.705 1.00 87.56 89 VAL A C 1
ATOM 691 O O . VAL A 1 89 ? 3.410 -2.568 0.320 1.00 87.56 89 VAL A O 1
ATOM 694 N N . GLY A 1 90 ? 2.167 -4.044 -0.805 1.00 86.19 90 GLY A N 1
ATOM 695 C CA . GLY A 1 90 ? 1.229 -4.268 0.297 1.00 86.19 90 GLY A CA 1
ATOM 696 C C . GLY A 1 90 ? 1.8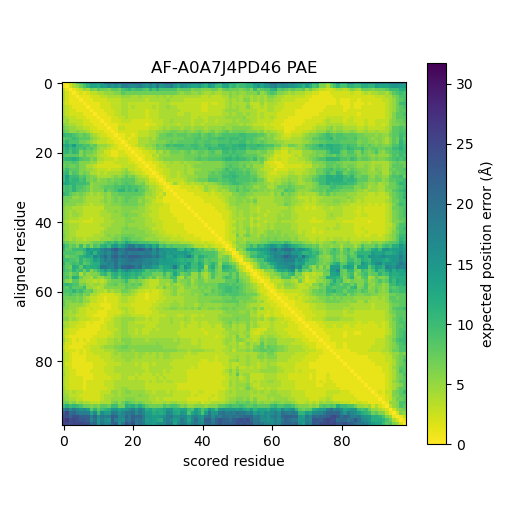67 -4.916 1.531 1.00 86.19 90 GLY A C 1
ATOM 697 O O . GLY A 1 90 ? 1.466 -4.598 2.652 1.00 86.19 90 GLY A O 1
ATOM 698 N N . ASP A 1 91 ? 2.847 -5.797 1.330 1.00 87.25 91 ASP A N 1
ATOM 699 C CA . ASP A 1 91 ? 3.566 -6.481 2.404 1.00 87.25 91 ASP A CA 1
ATOM 700 C C . ASP A 1 91 ? 4.568 -5.548 3.104 1.00 87.25 91 ASP A C 1
ATOM 702 O O . ASP A 1 91 ? 4.560 -5.480 4.335 1.00 87.25 91 ASP A O 1
ATOM 706 N N . GLU A 1 92 ? 5.349 -4.760 2.358 1.00 85.75 92 GLU A N 1
ATOM 707 C CA . GLU A 1 92 ? 6.311 -3.806 2.939 1.00 85.75 92 GLU A CA 1
ATOM 708 C C . GLU A 1 92 ? 5.613 -2.716 3.767 1.00 85.75 92 GLU A C 1
ATOM 710 O O . GLU A 1 92 ? 6.016 -2.413 4.891 1.00 85.75 92 GLU A O 1
ATOM 715 N N . LEU A 1 93 ? 4.477 -2.204 3.281 1.00 80.50 93 LEU A N 1
ATOM 716 C CA . LEU A 1 93 ? 3.665 -1.213 4.003 1.00 80.50 93 LEU A CA 1
ATOM 717 C C . LEU A 1 93 ? 3.002 -1.754 5.272 1.00 80.50 93 LEU A C 1
ATOM 719 O O . LEU A 1 93 ? 2.468 -0.982 6.066 1.00 80.50 93 LEU A O 1
ATOM 723 N N . LYS A 1 94 ? 2.961 -3.076 5.434 1.00 72.19 94 LYS A N 1
ATOM 724 C CA . LYS A 1 94 ? 2.469 -3.734 6.642 1.00 72.19 94 LYS A CA 1
ATOM 725 C C . LYS A 1 94 ? 3.599 -4.101 7.602 1.00 72.19 94 LYS A C 1
ATOM 727 O O . LYS A 1 94 ? 3.331 -4.251 8.792 1.00 72.19 94 LYS A O 1
ATOM 732 N N . GLY A 1 95 ? 4.810 -4.306 7.083 1.00 58.84 95 GLY A N 1
ATOM 733 C CA . GLY A 1 95 ? 6.013 -4.635 7.849 1.00 58.84 95 GLY A CA 1
ATOM 734 C C . GLY A 1 95 ? 6.679 -3.418 8.491 1.00 58.84 95 GLY A C 1
ATOM 735 O O . GLY A 1 95 ? 7.192 -3.536 9.601 1.00 58.84 95 GLY A O 1
ATOM 736 N N . GLY A 1 96 ? 6.634 -2.257 7.832 1.00 54.06 96 GLY A N 1
ATOM 737 C CA . GLY A 1 96 ? 6.930 -0.971 8.459 1.00 54.06 96 GLY A CA 1
ATOM 738 C C . GLY A 1 96 ? 5.706 -0.501 9.236 1.00 54.06 96 GLY A C 1
ATOM 739 O O . GLY A 1 96 ? 4.635 -0.360 8.654 1.00 54.06 96 GLY A O 1
ATOM 740 N N . ASP A 1 97 ? 5.826 -0.288 10.544 1.00 48.12 97 ASP A N 1
ATOM 741 C CA . ASP A 1 97 ? 4.759 0.252 11.397 1.00 48.12 97 ASP A CA 1
ATOM 742 C C . ASP A 1 97 ? 4.416 1.715 11.019 1.00 48.12 97 ASP A C 1
ATOM 744 O O . ASP A 1 97 ? 4.683 2.654 11.764 1.00 48.12 97 ASP A O 1
ATOM 748 N N . LEU A 1 98 ? 3.806 1.926 9.850 1.00 45.66 98 LEU A N 1
ATOM 749 C CA . LEU A 1 98 ? 3.172 3.182 9.426 1.00 45.66 98 LEU A CA 1
ATOM 750 C C . LEU A 1 98 ? 1.683 3.219 9.827 1.00 45.66 98 LEU A C 1
ATOM 752 O O . LEU A 1 98 ? 0.860 3.821 9.130 1.00 45.66 98 LEU A O 1
ATOM 756 N N . TYR A 1 99 ? 1.332 2.539 10.925 1.00 44.25 99 TYR A N 1
ATOM 757 C CA . TYR A 1 99 ? -0.029 2.437 11.453 1.00 44.25 99 TYR A CA 1
ATOM 758 C C . TYR A 1 99 ? -0.272 3.380 12.627 1.00 44.25 99 TYR A C 1
ATOM 760 O O . TYR A 1 99 ? 0.443 3.247 13.643 1.00 44.25 99 TYR A O 1
#

Solvent-accessible surface area (backbone atoms only — not comparable to full-atom values): 5522 Å² total; per-residue (Å²): 131,85,51,66,23,75,36,77,49,75,41,55,40,55,57,60,55,96,90,40,80,46,72,57,50,70,28,62,71,63,62,76,58,54,54,50,52,52,52,51,48,50,52,49,33,44,71,80,19,82,42,80,56,60,63,75,48,76,60,70,44,81,39,45,55,71,36,73,41,34,40,38,37,21,24,5,60,43,59,69,42,8,48,52,30,43,49,52,47,57,50,51,61,65,70,47,87,73,94

Radius of gyration: 14.47 Å; Cα contacts (8 Å, |Δi|>4): 181; chains: 1; bounding box: 29×25×42 Å

Secondary structure (DSSP, 8-state):
---SEEEEEEEE--SEETTEEPSEEEE---HHHHHHHHHHHHHHHHHHS-EEE--EEE--EEEETT-EEEEEEEEESSHHHHHHHHHHHHHHHHHS---

pLDDT: mean 82.13, std 10.79, range [44.25, 93.12]